Protein AF-A0A1I5Y0Y3-F1 (afdb_monomer)

Foldseek 3Di:
DDPPPPDPDVVVVVVVVVPDQPAFDQDPVRDTHGDDPVNVVVVVVVVVVVVVVVVVVVD

Radius of gyration: 20.28 Å; Cα contacts (8 Å, |Δi|>4): 22; chains: 1; bounding box: 67×22×39 Å

Structure (mmCIF, N/CA/C/O backbone):
data_AF-A0A1I5Y0Y3-F1
#
_entry.id   AF-A0A1I5Y0Y3-F1
#
loop_
_atom_site.group_PDB
_atom_site.id
_atom_site.type_symbol
_atom_site.label_atom_id
_atom_site.label_alt_id
_atom_site.label_comp_id
_atom_site.label_asym_id
_atom_site.label_enti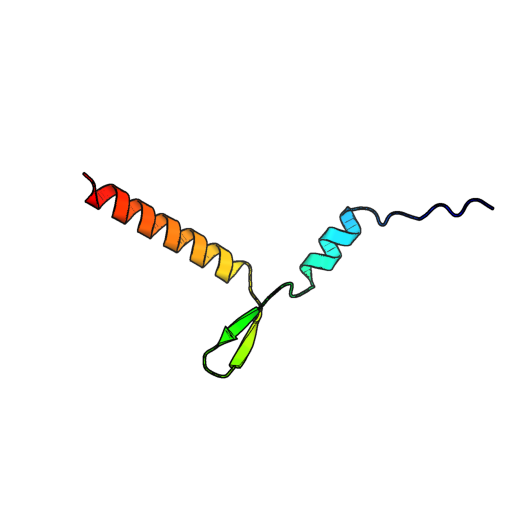ty_id
_atom_site.label_seq_id
_atom_site.pdbx_PDB_ins_code
_atom_site.Cartn_x
_atom_site.Cartn_y
_atom_site.Cartn_z
_atom_site.occupancy
_atom_site.B_iso_or_equiv
_atom_site.auth_seq_id
_atom_site.auth_comp_id
_atom_site.auth_asym_id
_atom_site.auth_atom_id
_atom_site.pdbx_PDB_model_num
ATOM 1 N N . MET A 1 1 ? 46.442 -17.076 2.348 1.00 43.09 1 MET A N 1
ATOM 2 C CA . MET A 1 1 ? 45.613 -16.238 1.454 1.00 43.09 1 MET A CA 1
ATOM 3 C C . MET A 1 1 ? 44.172 -16.250 1.962 1.00 43.09 1 MET A C 1
ATOM 5 O O . MET A 1 1 ? 43.352 -17.005 1.456 1.00 43.09 1 MET A O 1
ATOM 9 N N . HIS A 1 2 ? 43.877 -15.489 3.020 1.00 48.81 2 HIS A N 1
ATOM 10 C CA . HIS A 1 2 ? 42.521 -15.384 3.568 1.00 48.81 2 HIS A CA 1
ATOM 11 C C . HIS A 1 2 ? 41.748 -14.337 2.759 1.00 48.81 2 HIS A C 1
ATOM 13 O O . HIS A 1 2 ? 42.123 -13.170 2.731 1.00 48.81 2 HIS A O 1
ATOM 19 N N . ARG A 1 3 ? 40.710 -14.776 2.044 1.00 52.84 3 ARG A N 1
ATOM 20 C CA . ARG A 1 3 ? 39.806 -13.916 1.278 1.00 52.84 3 ARG A CA 1
ATOM 21 C C . ARG A 1 3 ? 38.800 -13.317 2.259 1.00 52.84 3 ARG A C 1
ATOM 23 O O . ARG A 1 3 ? 37.792 -13.954 2.553 1.00 52.84 3 ARG A O 1
ATOM 30 N N . GLU A 1 4 ? 39.091 -12.127 2.785 1.00 50.03 4 GLU A N 1
ATOM 31 C CA . GLU A 1 4 ? 38.086 -11.282 3.437 1.00 50.03 4 GLU A CA 1
ATOM 32 C C . GLU A 1 4 ? 36.934 -11.080 2.447 1.00 50.03 4 GLU A C 1
ATOM 34 O O . GLU A 1 4 ? 37.050 -10.379 1.440 1.00 50.03 4 GLU A O 1
ATOM 39 N N . GLN A 1 5 ? 35.826 -11.779 2.694 1.00 56.28 5 GLN A N 1
ATOM 40 C CA . GLN A 1 5 ? 34.563 -11.515 2.028 1.00 56.28 5 GLN A CA 1
ATOM 41 C C . GLN A 1 5 ? 34.125 -10.121 2.474 1.00 56.28 5 GLN A C 1
ATOM 43 O O . GLN A 1 5 ? 33.606 -9.949 3.576 1.00 56.28 5 GLN A O 1
ATOM 48 N N . GLN A 1 6 ? 34.393 -9.125 1.628 1.00 56.84 6 GLN A N 1
ATOM 49 C CA . GLN A 1 6 ? 33.901 -7.760 1.775 1.00 56.84 6 GLN A CA 1
ATOM 50 C C . GLN A 1 6 ? 32.372 -7.808 1.843 1.00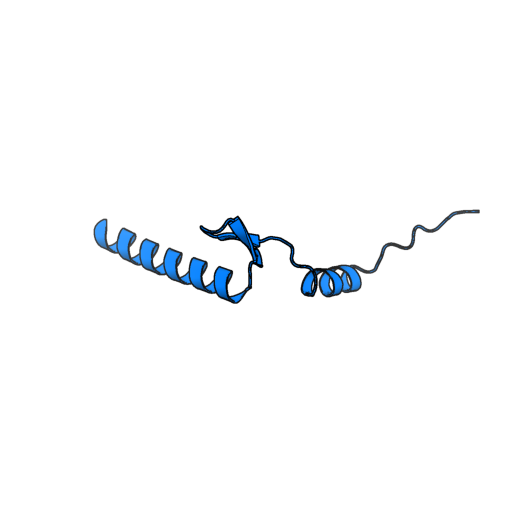 56.84 6 GLN A C 1
ATOM 52 O O . GLN A 1 6 ? 31.690 -7.921 0.825 1.00 56.84 6 GLN A O 1
ATOM 57 N N . GLN A 1 7 ? 31.831 -7.774 3.062 1.00 58.50 7 GLN A N 1
ATOM 58 C CA . GLN A 1 7 ? 30.407 -7.584 3.289 1.00 58.50 7 GLN A CA 1
ATOM 59 C C . GLN A 1 7 ? 30.044 -6.190 2.766 1.00 58.50 7 GLN A C 1
ATOM 61 O O . GLN A 1 7 ? 30.608 -5.205 3.254 1.00 58.50 7 GLN A O 1
ATOM 66 N N . PRO A 1 8 ? 29.129 -6.062 1.788 1.00 57.78 8 PRO A N 1
ATOM 67 C CA . PRO A 1 8 ? 28.668 -4.754 1.360 1.00 57.78 8 PRO A CA 1
ATOM 68 C C . PRO A 1 8 ? 28.029 -4.069 2.567 1.00 57.78 8 PRO A C 1
ATOM 70 O O . PRO A 1 8 ? 27.152 -4.619 3.238 1.00 57.78 8 PRO A O 1
ATOM 73 N N . SER A 1 9 ? 28.518 -2.874 2.876 1.00 61.50 9 SER A N 1
ATOM 74 C CA . SER A 1 9 ? 28.007 -2.050 3.961 1.00 61.50 9 SER A CA 1
ATOM 75 C C . SER A 1 9 ? 26.489 -1.908 3.812 1.00 61.50 9 SER A C 1
ATOM 77 O O . SER A 1 9 ? 25.991 -1.528 2.753 1.00 61.50 9 SER A O 1
ATOM 79 N N . ARG A 1 10 ? 25.727 -2.221 4.873 1.00 59.84 10 ARG A N 1
ATOM 80 C CA . ARG A 1 10 ? 24.244 -2.255 4.874 1.00 59.84 10 ARG A CA 1
ATOM 81 C C . ARG A 1 10 ? 23.592 -1.000 4.270 1.00 59.84 10 ARG A C 1
ATOM 83 O O . ARG A 1 10 ? 22.492 -1.063 3.730 1.00 59.84 10 ARG A O 1
ATOM 90 N N . GLN A 1 11 ? 24.280 0.139 4.341 1.00 58.25 11 GLN A N 1
ATOM 91 C CA . GLN A 1 11 ? 23.852 1.411 3.755 1.00 58.25 11 GLN A CA 1
ATOM 92 C C . GLN A 1 11 ? 23.771 1.375 2.217 1.00 58.25 11 GLN A C 1
ATOM 94 O O . GLN A 1 11 ? 22.888 2.012 1.639 1.00 58.25 11 GLN A O 1
ATOM 99 N N . HIS A 1 12 ? 24.646 0.612 1.556 1.00 58.91 12 HIS A N 1
ATOM 100 C CA . HIS A 1 12 ? 24.653 0.451 0.103 1.00 58.91 12 HIS A CA 1
ATOM 101 C C . HIS A 1 12 ? 23.449 -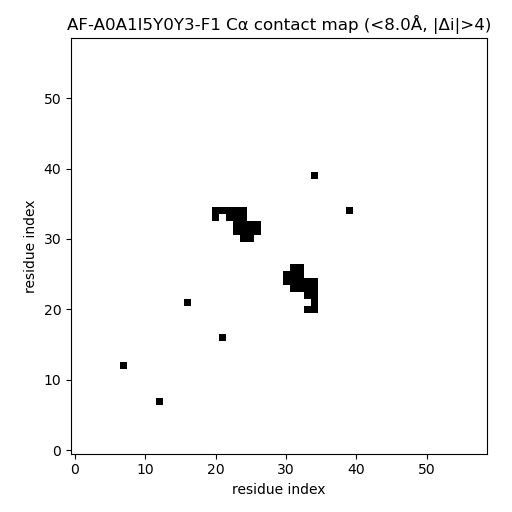0.378 -0.364 1.00 58.91 12 HIS A C 1
ATOM 103 O O . HIS A 1 12 ? 22.750 0.022 -1.294 1.00 58.91 12 HIS A O 1
ATOM 109 N N . THR A 1 13 ? 23.122 -1.459 0.354 1.00 59.62 13 THR A N 1
ATOM 110 C CA . THR A 1 13 ? 21.967 -2.323 0.057 1.00 59.62 13 THR A CA 1
ATOM 111 C C . THR A 1 13 ? 20.643 -1.558 0.130 1.00 59.62 13 THR A C 1
ATOM 113 O O . THR A 1 13 ? 19.812 -1.670 -0.768 1.00 59.62 13 THR A O 1
ATOM 116 N N . VAL A 1 14 ? 20.453 -0.712 1.152 1.00 61.66 14 VAL A N 1
ATOM 117 C CA . VAL A 1 14 ? 19.218 0.082 1.311 1.00 61.66 14 VAL A CA 1
ATOM 118 C C . VAL A 1 14 ? 19.040 1.089 0.173 1.00 61.66 14 VAL A C 1
ATOM 120 O O . VAL A 1 14 ? 17.930 1.256 -0.328 1.00 61.66 14 VAL A O 1
ATOM 123 N N . ARG A 1 15 ? 20.116 1.753 -0.273 1.00 60.75 15 ARG A N 1
ATOM 124 C CA . ARG A 1 15 ? 20.049 2.684 -1.414 1.00 60.75 15 ARG A CA 1
ATOM 125 C C . ARG A 1 15 ? 19.756 1.974 -2.733 1.00 60.75 15 ARG A C 1
ATOM 127 O O . ARG A 1 15 ? 19.046 2.531 -3.563 1.00 60.75 15 ARG A O 1
ATOM 134 N N . GLN A 1 16 ? 20.266 0.759 -2.917 1.00 59.62 16 GLN A N 1
ATOM 135 C CA . GLN A 1 16 ? 20.034 -0.027 -4.128 1.00 59.62 16 GLN A CA 1
ATOM 136 C C . GLN A 1 16 ? 18.579 -0.503 -4.235 1.00 59.62 16 GLN A C 1
ATOM 138 O O . GLN A 1 16 ? 17.991 -0.427 -5.310 1.00 59.62 16 GLN A O 1
ATOM 143 N N . LEU A 1 17 ? 17.971 -0.902 -3.112 1.00 61.62 17 LEU A N 1
ATOM 144 C CA . LEU A 1 17 ? 16.566 -1.318 -3.056 1.00 61.62 17 LEU A CA 1
ATOM 145 C C . LEU A 1 17 ? 15.587 -0.174 -3.355 1.00 61.62 17 LEU A C 1
ATOM 147 O O . LEU A 1 17 ? 14.524 -0.426 -3.906 1.00 61.62 17 LEU A O 1
ATOM 151 N N . ARG A 1 18 ? 15.941 1.086 -3.055 1.00 62.19 18 ARG A N 1
ATOM 152 C CA . ARG A 1 18 ? 15.072 2.244 -3.355 1.00 62.19 18 ARG A CA 1
ATOM 153 C C . ARG A 1 18 ? 14.798 2.442 -4.846 1.00 62.19 18 ARG A C 1
ATOM 155 O O . ARG A 1 18 ? 13.797 3.061 -5.185 1.00 62.19 18 ARG A O 1
ATOM 162 N N . HIS A 1 19 ? 15.674 1.947 -5.717 1.00 62.69 19 HIS A N 1
ATOM 163 C CA . HIS A 1 19 ? 15.515 2.059 -7.169 1.00 62.69 19 HIS A CA 1
ATOM 164 C C . HIS A 1 19 ? 15.036 0.759 -7.825 1.00 62.69 19 HIS A C 1
ATOM 166 O O . HIS A 1 19 ? 14.785 0.748 -9.027 1.00 62.69 19 HIS A O 1
ATOM 172 N N . GLN A 1 20 ? 14.913 -0.331 -7.065 1.00 67.94 20 GLN A N 1
ATOM 173 C CA . GLN A 1 20 ? 14.420 -1.600 -7.585 1.00 67.94 20 GLN A CA 1
ATOM 174 C C . GLN A 1 20 ? 12.914 -1.690 -7.353 1.00 67.94 20 GLN A C 1
ATOM 176 O O . GLN A 1 20 ? 12.425 -1.499 -6.241 1.00 67.94 20 GLN A O 1
ATOM 181 N N . GLN A 1 21 ? 12.166 -1.980 -8.413 1.00 73.00 21 GLN A N 1
ATOM 182 C CA . GLN A 1 21 ? 10.753 -2.323 -8.302 1.00 73.00 21 GLN A CA 1
ATOM 183 C C . GLN A 1 21 ? 10.664 -3.729 -7.696 1.00 73.00 21 GLN A C 1
ATOM 185 O O . GLN A 1 21 ? 10.888 -4.719 -8.381 1.00 73.00 21 GLN A O 1
ATOM 190 N N . LEU A 1 22 ? 10.406 -3.809 -6.388 1.00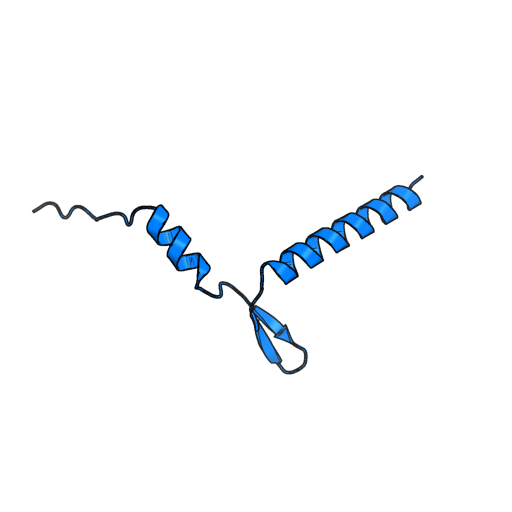 81.12 22 LEU A N 1
ATOM 191 C CA . LEU A 1 22 ? 10.410 -5.073 -5.633 1.00 81.12 22 LEU A CA 1
ATOM 192 C C . LEU A 1 22 ? 9.128 -5.903 -5.819 1.00 81.12 22 LEU A C 1
ATOM 194 O O . LEU A 1 22 ? 9.072 -7.048 -5.380 1.00 81.12 22 LEU A O 1
ATOM 198 N N . GLY A 1 23 ? 8.098 -5.330 -6.446 1.00 88.06 23 GLY A N 1
ATOM 199 C CA . GLY A 1 23 ? 6.836 -6.006 -6.730 1.00 88.06 23 GLY A CA 1
ATOM 200 C C . GLY A 1 23 ? 5.868 -5.143 -7.540 1.00 88.06 23 GLY A C 1
ATOM 201 O O . GLY A 1 23 ? 6.007 -3.917 -7.609 1.00 88.06 23 GLY A O 1
ATOM 202 N N . ALA A 1 24 ? 4.873 -5.797 -8.139 1.00 94.25 24 ALA A N 1
ATOM 203 C CA . ALA A 1 24 ? 3.858 -5.184 -8.987 1.00 94.25 24 ALA A CA 1
ATOM 204 C C . ALA A 1 24 ? 2.471 -5.801 -8.743 1.00 94.25 24 ALA A C 1
ATOM 206 O O . ALA A 1 24 ? 2.348 -6.928 -8.266 1.00 94.25 24 ALA A O 1
ATOM 207 N N . ILE A 1 25 ? 1.427 -5.046 -9.075 1.00 94.62 25 ILE A N 1
ATOM 208 C CA . ILE A 1 25 ? 0.045 -5.522 -9.167 1.00 94.62 25 ILE A CA 1
ATOM 209 C C . ILE A 1 25 ? -0.251 -5.802 -10.636 1.00 94.62 25 ILE A C 1
ATOM 211 O O . ILE A 1 25 ? 0.043 -4.965 -11.484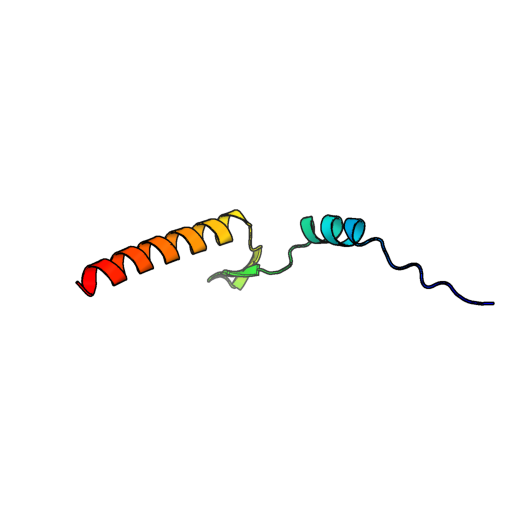 1.00 94.62 25 ILE A O 1
ATOM 215 N N . ILE A 1 26 ? -0.865 -6.942 -10.935 1.00 96.12 26 ILE A N 1
ATOM 216 C CA . ILE A 1 26 ? -1.344 -7.250 -12.284 1.00 96.12 26 ILE A CA 1
ATOM 217 C C . ILE A 1 26 ? -2.721 -6.606 -12.463 1.00 96.12 26 ILE A C 1
ATOM 219 O O . ILE A 1 26 ? -3.639 -6.877 -11.687 1.00 96.12 26 ILE A O 1
ATOM 223 N N . ASP A 1 27 ? -2.863 -5.726 -13.454 1.00 94.75 27 ASP A N 1
ATOM 224 C CA . ASP A 1 27 ? -4.151 -5.109 -13.775 1.00 94.75 27 ASP A CA 1
ATOM 225 C C . ASP A 1 27 ? -5.051 -6.034 -14.617 1.00 94.75 27 ASP A C 1
ATOM 227 O O . ASP A 1 27 ? -4.654 -7.114 -15.051 1.00 94.75 27 ASP A O 1
ATOM 231 N N . ALA A 1 28 ? -6.288 -5.606 -14.877 1.00 96.81 28 ALA A N 1
ATOM 232 C CA . ALA A 1 28 ? -7.254 -6.394 -15.648 1.00 96.81 28 ALA A CA 1
ATOM 233 C C . ALA A 1 28 ? -6.823 -6.677 -17.103 1.00 96.81 28 ALA A C 1
ATOM 235 O O . ALA A 1 28 ? -7.386 -7.557 -17.746 1.00 96.81 28 ALA A O 1
ATOM 236 N N . GLN A 1 29 ? -5.846 -5.934 -17.629 1.00 97.25 29 GLN A N 1
ATOM 237 C CA . GLN A 1 29 ? -5.277 -6.134 -18.964 1.00 97.25 29 GLN A CA 1
ATOM 238 C C . GLN A 1 29 ? -4.033 -7.037 -18.924 1.00 97.25 29 GLN A C 1
ATOM 240 O O . GLN A 1 29 ? -3.416 -7.268 -19.960 1.00 97.25 29 GLN A O 1
ATOM 245 N N . GLY A 1 30 ? -3.652 -7.540 -17.745 1.00 95.88 30 GLY A N 1
ATOM 246 C CA . GLY A 1 30 ? -2.470 -8.376 -17.553 1.00 95.88 30 GLY A CA 1
ATOM 247 C C . GLY A 1 30 ? -1.163 -7.588 -17.455 1.00 95.88 30 GLY A C 1
ATOM 248 O O . GLY A 1 30 ? -0.095 -8.180 -17.579 1.00 95.88 30 GLY A O 1
ATOM 249 N N . ARG A 1 31 ? -1.212 -6.264 -17.258 1.00 95.75 31 ARG A N 1
ATOM 250 C CA . ARG A 1 31 ? -0.005 -5.431 -17.159 1.00 95.75 31 ARG A CA 1
ATOM 251 C C . ARG A 1 31 ? 0.488 -5.370 -15.722 1.00 95.75 31 ARG A C 1
ATOM 253 O O . ARG A 1 31 ? -0.304 -5.192 -14.798 1.00 95.75 31 ARG A O 1
ATOM 260 N N . GLU A 1 32 ? 1.802 -5.440 -15.550 1.00 95.00 32 GLU A N 1
ATOM 261 C CA . GLU A 1 32 ? 2.447 -5.260 -14.252 1.00 95.00 32 GLU A CA 1
ATOM 262 C C . GLU A 1 32 ? 2.554 -3.771 -13.905 1.00 95.00 32 GLU A C 1
ATOM 264 O O . GLU A 1 32 ? 3.256 -2.999 -14.559 1.00 95.00 32 GLU A O 1
ATOM 269 N N . ILE A 1 33 ? 1.845 -3.359 -12.857 1.00 93.38 33 ILE A N 1
ATOM 270 C CA . ILE A 1 33 ? 1.859 -2.002 -12.317 1.00 93.38 33 ILE A CA 1
ATOM 271 C C . ILE A 1 33 ? 2.733 -1.985 -11.058 1.00 93.38 33 ILE A C 1
ATOM 273 O O . ILE A 1 33 ? 2.341 -2.578 -10.049 1.00 93.38 33 ILE A O 1
ATOM 277 N N . PRO A 1 34 ? 3.896 -1.309 -11.065 1.00 93.00 34 PRO A N 1
ATOM 278 C CA . PRO A 1 34 ? 4.797 -1.282 -9.917 1.00 93.00 34 PRO A CA 1
ATOM 279 C C . PRO A 1 34 ? 4.108 -0.781 -8.645 1.00 93.00 34 PRO A C 1
ATOM 281 O O . PRO A 1 34 ? 3.417 0.241 -8.660 1.00 93.00 34 PRO A O 1
ATOM 284 N N . ILE A 1 35 ? 4.327 -1.472 -7.523 1.00 92.19 35 ILE A N 1
ATOM 285 C CA . ILE A 1 35 ? 3.802 -1.036 -6.227 1.00 92.19 35 ILE A CA 1
ATOM 286 C C . ILE A 1 35 ? 4.593 0.189 -5.773 1.00 92.19 35 ILE A C 1
ATOM 288 O O . ILE A 1 35 ? 5.809 0.142 -5.597 1.00 92.19 35 ILE A O 1
ATOM 292 N N . THR A 1 36 ? 3.888 1.295 -5.555 1.00 90.31 36 THR A N 1
ATOM 293 C CA . THR A 1 36 ? 4.485 2.549 -5.083 1.00 90.31 36 THR A CA 1
ATOM 294 C C . THR A 1 36 ? 4.162 2.797 -3.615 1.00 90.31 36 THR A C 1
ATOM 296 O O . THR A 1 36 ? 3.138 2.344 -3.101 1.00 90.31 36 THR A O 1
ATOM 299 N N . GLU A 1 37 ? 4.982 3.605 -2.943 1.00 92.00 37 GLU A N 1
ATOM 300 C CA . GLU A 1 37 ? 4.710 4.056 -1.572 1.00 92.00 37 GLU A CA 1
ATOM 301 C C . GLU A 1 37 ? 3.326 4.711 -1.444 1.00 92.00 37 GLU A C 1
ATOM 303 O O . GLU A 1 37 ? 2.590 4.448 -0.494 1.00 92.00 37 GLU A O 1
ATOM 308 N N . ARG A 1 38 ? 2.916 5.503 -2.445 1.00 93.94 38 ARG A N 1
ATOM 309 C CA . ARG A 1 38 ? 1.594 6.141 -2.462 1.00 93.94 38 ARG A CA 1
ATOM 310 C C . ARG A 1 38 ? 0.460 5.116 -2.400 1.00 93.94 38 ARG A C 1
ATOM 312 O O . ARG A 1 38 ? -0.515 5.351 -1.688 1.00 93.94 38 ARG A O 1
ATOM 319 N N . MET A 1 39 ? 0.590 4.001 -3.122 1.00 94.06 39 MET A N 1
ATOM 320 C CA . MET A 1 39 ? -0.397 2.915 -3.105 1.00 94.06 39 MET A CA 1
ATOM 321 C C . MET A 1 39 ? -0.467 2.254 -1.727 1.00 94.06 39 MET A C 1
ATOM 323 O O . MET A 1 39 ? -1.562 2.057 -1.206 1.00 94.06 39 MET A O 1
ATOM 327 N N . ILE A 1 40 ? 0.686 1.989 -1.106 1.00 94.25 40 ILE A N 1
ATOM 328 C CA . ILE A 1 40 ? 0.761 1.408 0.244 1.00 94.25 40 ILE A CA 1
ATOM 329 C C . ILE A 1 40 ? 0.090 2.339 1.262 1.00 94.25 40 ILE A C 1
ATOM 331 O O . ILE A 1 40 ? -0.798 1.919 2.000 1.00 94.25 40 ILE A O 1
ATOM 335 N N . LEU A 1 41 ? 0.449 3.625 1.264 1.00 96.56 41 LEU A N 1
ATOM 336 C CA . LEU A 1 41 ? -0.127 4.604 2.189 1.00 96.56 41 LEU A CA 1
ATOM 337 C C . LEU A 1 41 ? -1.640 4.767 1.998 1.00 9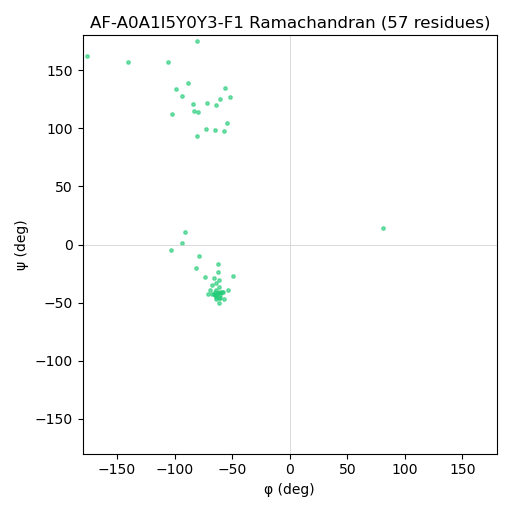6.56 41 LEU A C 1
ATOM 339 O O . LEU A 1 41 ? -2.366 4.967 2.972 1.00 96.56 41 LEU A O 1
ATOM 343 N N . GLN A 1 42 ? -2.130 4.696 0.757 1.00 97.12 42 GLN A N 1
ATOM 344 C CA . GLN A 1 42 ? -3.565 4.723 0.482 1.00 97.12 42 GLN A CA 1
ATOM 345 C C . GLN A 1 42 ? -4.271 3.496 1.068 1.00 97.12 42 GLN A C 1
ATOM 347 O O . GLN A 1 42 ? -5.300 3.6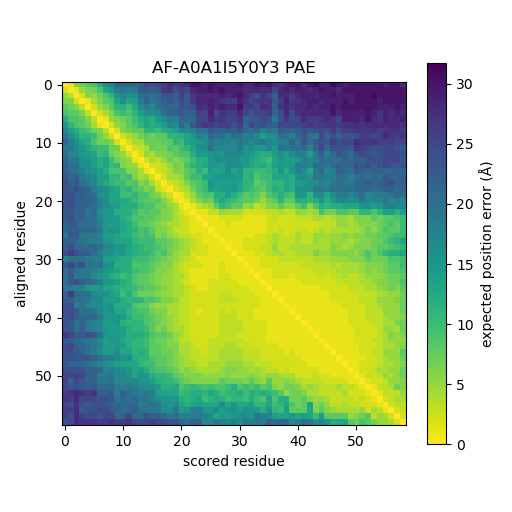63 1.722 1.00 97.12 42 GLN A O 1
ATOM 352 N N . ALA A 1 43 ? -3.708 2.298 0.890 1.00 96.56 43 ALA A N 1
ATOM 353 C CA . ALA A 1 43 ? -4.261 1.072 1.455 1.00 96.56 43 ALA A CA 1
ATOM 354 C C . ALA A 1 43 ? -4.315 1.128 2.991 1.00 96.56 43 ALA A C 1
ATOM 356 O O . ALA A 1 43 ? -5.365 0.855 3.569 1.00 96.56 43 ALA A O 1
ATOM 357 N N . CYS A 1 44 ? -3.241 1.573 3.653 1.00 97.44 44 CYS A N 1
ATOM 358 C CA . CYS A 1 44 ? -3.227 1.733 5.112 1.00 97.44 44 CYS A CA 1
ATOM 359 C C . CYS A 1 44 ? -4.340 2.672 5.600 1.00 97.44 44 CYS A C 1
ATOM 361 O O . CYS A 1 44 ? -5.086 2.325 6.514 1.00 97.44 44 CYS A O 1
ATOM 363 N N . ARG A 1 45 ? -4.509 3.836 4.955 1.00 97.31 45 ARG A N 1
ATOM 364 C CA . ARG A 1 45 ? -5.573 4.788 5.316 1.00 97.31 45 ARG A CA 1
ATOM 365 C C . ARG A 1 45 ? -6.970 4.191 5.159 1.00 97.31 45 ARG A C 1
ATOM 367 O O . ARG A 1 45 ? -7.817 4.437 6.013 1.00 97.31 45 ARG A O 1
ATOM 374 N N . GLN A 1 46 ? -7.210 3.425 4.095 1.00 97.00 46 GLN A N 1
ATOM 375 C CA . GLN A 1 46 ? -8.502 2.770 3.884 1.00 97.00 46 GLN A CA 1
ATOM 376 C C . GLN A 1 46 ? -8.783 1.747 4.991 1.00 97.00 46 GLN A C 1
ATOM 378 O O . GLN A 1 46 ? -9.836 1.798 5.620 1.00 97.00 46 GLN A O 1
ATOM 383 N N . LEU A 1 47 ? -7.802 0.897 5.310 1.00 96.19 47 LEU A N 1
ATOM 384 C CA . LEU A 1 47 ? -7.923 -0.099 6.378 1.00 96.19 47 LEU A CA 1
ATOM 385 C C . LEU A 1 47 ? -8.233 0.542 7.739 1.00 96.19 47 LEU A C 1
ATOM 387 O O . LEU A 1 47 ? -9.071 0.045 8.491 1.00 96.19 47 LEU A O 1
ATOM 391 N N . GLU A 1 48 ? -7.604 1.674 8.060 1.00 95.69 48 GLU A N 1
ATOM 392 C CA . GLU A 1 48 ? -7.896 2.414 9.291 1.00 95.69 48 GLU A CA 1
ATOM 393 C C . GLU A 1 48 ? -9.329 2.966 9.333 1.00 95.69 48 GLU A C 1
ATOM 395 O O . GLU A 1 48 ? -9.966 2.965 10.391 1.00 95.69 48 GLU A O 1
ATOM 400 N N . GLN A 1 49 ? -9.849 3.456 8.206 1.00 94.06 49 GLN A N 1
ATOM 401 C CA . GLN A 1 49 ? -11.223 3.958 8.103 1.00 94.06 49 GLN A CA 1
ATOM 402 C C . GLN A 1 49 ? -12.242 2.825 8.252 1.00 94.06 49 GLN A C 1
ATOM 404 O O . GLN A 1 49 ? -13.221 2.966 8.995 1.00 94.06 49 GLN A O 1
ATOM 409 N N . ASP A 1 50 ? -11.975 1.685 7.623 1.00 94.00 50 ASP A N 1
ATOM 410 C CA . ASP A 1 50 ? -12.815 0.494 7.711 1.00 94.00 50 ASP A CA 1
ATOM 411 C C . ASP A 1 50 ? -12.837 -0.036 9.151 1.00 94.00 50 ASP A C 1
ATOM 413 O O . ASP A 1 50 ? -13.905 -0.301 9.708 1.00 94.00 50 ASP A O 1
ATOM 417 N N . ALA A 1 51 ? -11.678 -0.075 9.817 1.00 91.25 51 ALA A N 1
ATOM 418 C CA . ALA A 1 51 ? -11.566 -0.468 11.219 1.00 91.25 51 ALA A CA 1
ATOM 419 C C . ALA A 1 51 ? -12.328 0.480 12.163 1.00 91.25 51 ALA A C 1
ATOM 421 O O . ALA A 1 51 ? -13.014 0.023 13.083 1.00 91.25 51 ALA A O 1
ATOM 422 N N . LYS A 1 52 ? -12.255 1.801 11.947 1.00 89.19 52 LYS A N 1
ATOM 423 C CA . LYS A 1 52 ? -13.047 2.786 12.713 1.00 89.19 52 LYS A CA 1
ATOM 424 C C . LYS A 1 52 ? -14.546 2.565 12.514 1.00 89.19 52 LYS A C 1
ATOM 426 O O . LYS A 1 52 ? -15.307 2.614 13.480 1.00 89.19 52 LYS A O 1
ATOM 431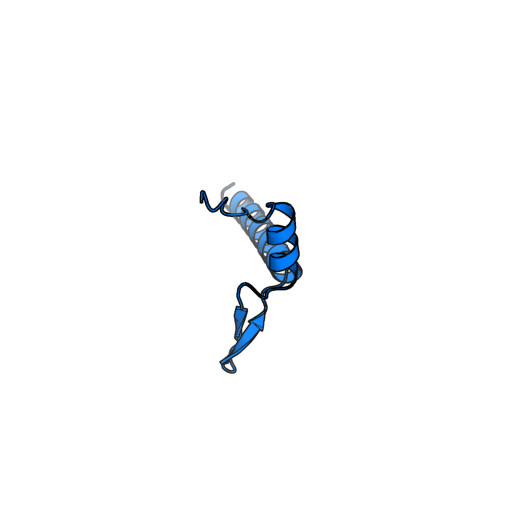 N N . SER A 1 53 ? -14.959 2.287 11.281 1.00 81.50 53 SER A N 1
ATOM 432 C CA . SER A 1 53 ? -16.354 2.023 10.923 1.00 81.50 53 SER A CA 1
ATOM 433 C C . SER A 1 53 ? -16.868 0.730 11.559 1.00 81.50 53 SER A C 1
ATOM 435 O O . SER A 1 53 ? -17.955 0.716 12.135 1.00 81.50 53 SER A O 1
ATOM 437 N N . PHE A 1 54 ? -16.063 -0.334 11.544 1.00 83.19 54 PHE A N 1
ATOM 438 C CA . PHE A 1 54 ? -16.376 -1.603 12.197 1.00 83.19 54 PHE A CA 1
ATOM 439 C C . PHE A 1 54 ? -16.530 -1.442 13.713 1.00 83.19 54 PHE A C 1
ATOM 441 O O . PHE A 1 54 ? -17.531 -1.866 14.287 1.00 83.19 54 PHE A O 1
ATOM 448 N N . ARG A 1 55 ? -15.600 -0.729 14.362 1.00 80.06 55 ARG A N 1
ATOM 449 C CA . ARG A 1 55 ? -15.665 -0.448 15.807 1.00 80.06 55 ARG A CA 1
ATOM 450 C C . ARG A 1 55 ? -16.898 0.356 16.214 1.00 80.06 55 ARG A C 1
ATOM 452 O O . ARG A 1 55 ? -17.368 0.195 17.334 1.00 80.06 55 ARG A O 1
ATOM 459 N N . ARG A 1 56 ? -17.417 1.218 15.335 1.00 76.06 56 ARG A N 1
ATOM 460 C CA . ARG A 1 56 ? -18.669 1.955 15.571 1.00 76.06 56 ARG A CA 1
ATOM 461 C C . ARG A 1 56 ? -19.914 1.080 15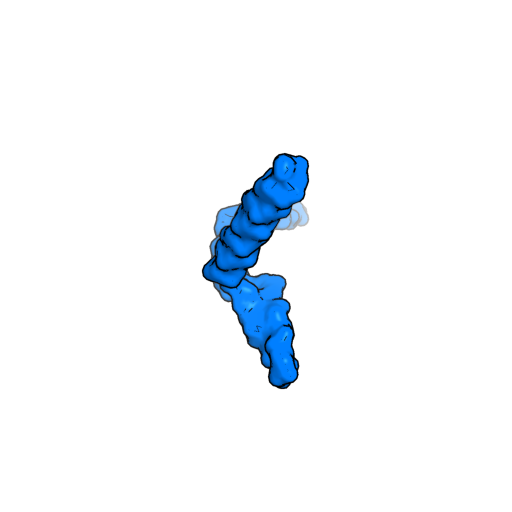.448 1.00 76.06 56 ARG A C 1
ATOM 463 O O . ARG A 1 56 ? -20.913 1.408 16.064 1.00 76.06 56 ARG A O 1
ATOM 470 N N . ARG A 1 57 ? -19.867 0.018 14.641 1.00 73.75 57 ARG A N 1
ATOM 471 C CA . ARG A 1 57 ? -21.007 -0.881 14.398 1.00 73.75 57 ARG A CA 1
ATOM 472 C C . ARG A 1 57 ? -21.185 -1.933 15.497 1.00 73.75 57 ARG A C 1
ATOM 474 O O . ARG A 1 57 ? -22.260 -2.495 15.624 1.00 73.75 57 ARG A O 1
ATOM 481 N N . LEU A 1 58 ? -20.131 -2.197 16.266 1.00 67.12 58 LEU A N 1
ATOM 482 C CA . LEU A 1 58 ? -20.139 -3.104 17.418 1.00 67.12 58 LEU A CA 1
ATOM 483 C C . LEU A 1 58 ? -20.472 -2.404 18.752 1.00 67.12 58 LEU A C 1
ATOM 485 O O . LEU A 1 58 ? -20.260 -2.998 19.807 1.00 67.12 58 LEU A O 1
ATOM 489 N N . ARG A 1 59 ? -20.918 -1.144 18.719 1.00 55.81 59 ARG A N 1
ATOM 490 C CA . ARG A 1 59 ? -21.342 -0.380 19.899 1.00 55.81 59 ARG A CA 1
ATOM 491 C C . ARG A 1 59 ? -22.844 -0.178 19.905 1.00 55.81 59 ARG A C 1
ATOM 493 O O . ARG A 1 59 ? -23.395 0.011 18.800 1.00 55.81 59 ARG A O 1
#

pLDDT: mean 79.06, std 17.27, range [43.09, 97.44]

InterPro domains:
  IPR054635 PA1571-like [NF045613] (1-50)

Mean predicted aligned error: 11.52 Å

Solvent-accessible surface area (backbone atoms only — not comparable to full-atom values): 3826 Å² total; per-residue (Å²): 138,84,79,78,76,80,72,77,58,70,71,57,56,58,60,55,51,75,76,49,83,88,47,58,47,72,48,100,86,71,47,76,43,70,69,46,70,70,58,53,56,50,51,54,54,51,52,53,51,53,51,53,54,52,61,58,70,78,102

Organism: NCBI:txid1135990

Sequence (59 aa):
MHREQQQPSRQHTVRQLRHQQLGAIIDAQGREIPITERMILQACRQLEQDAKSFRRRLR

Secondary structure (DSSP, 8-state):
------PPPHHHHHHHHTTS---EEE-TTS-EEE--HHHHHHHHHHHHHHHHHHHHHT-